Protein AF-A0A1I4HES9-F1 (afdb_monomer)

Foldseek 3Di:
DDPVVVVVVVVVVVVVVVVCVVVVVVCCVVVVPVLLVLLLVLLVVFPDDPVLSVVVNVLSVVLRDDVVNVVVVVVLVVQLVCQVPDPDHDPVSNVVSVVVVVVVVVVSVVSVVVSVVVSCVPDDPVRNVRSVVSVVVSVPD

Mean predicted aligned error: 10.62 Å

Radius of gyration: 22.26 Å; Cα contacts (8 Å, |Δi|>4): 42; chains: 1; bounding box: 56×41×55 Å

InterPro domains:
  IPR025961 Heavy-metal resistance protein [PF13801] (11-129)

Organism: NCBI:txid52441

Sequence (141 aa):
MSKKLKLFILISVILNVILIGIIAGYSFQHFGLKRGDEIISLLDNSSLPEEKRNSLKKKLREVLPNENKRKNKQEWRDETLAILTAKEFDIDAYRAQLEKRHVERSQNKNNQIEIMTELVSQLNQDERKELAKIFRKNRRL

pLDDT: mean 82.24, std 11.08, range [35.78, 95.5]

Secondary structure (DSSP, 8-state):
--HHHHHHHHHHHHHHHHHHHHHHHHHHHHHHHHHHHHHHHHHHTS-S-HHHHHHHHHHHHHHS--HHHHHHHHHHHHHHHHHHHSSS--HHHHHHHHHHHHHHHHHHHHHHHHHHHHHHHTS-HHHHHHHHHHHHHHTT-

Nearest PDB structures (foldseek):
  3itf-assembly1_B  TM=6.535E-01  e=2.622E-02  Escherichia coli str. K-12 substr. MG1655
  6owy-assembly1_A  TM=5.713E-01  e=2.780E-02  Escherichia coli
  6owx-assembly1_A  TM=5.654E-01  e=2.947E-02  Escherichia coli
  5ihf-assembly1_B  TM=5.536E-01  e=7.782E-01  Salmonella enterica subsp. enterica serovar Typhimurium str. SL1344

Solvent-accessible surface area (backbone atoms only — not comparable to full-atom values): 8028 Å² total; per-residue (Å²): 135,56,74,67,58,55,50,52,51,51,53,52,52,51,52,51,54,50,51,51,50,50,53,52,51,52,49,50,60,60,58,65,52,45,64,57,57,48,54,51,54,48,50,72,75,42,93,59,57,66,71,60,43,53,52,50,47,55,54,46,59,71,64,40,91,45,72,67,65,48,51,56,51,49,53,54,48,53,56,52,47,51,45,73,68,40,97,66,77,53,66,64,62,50,49,52,55,51,48,54,51,49,51,52,52,50,52,53,50,50,52,43,50,49,56,51,48,59,56,56,69,76,42,56,75,67,54,45,52,53,53,50,50,50,54,57,59,69,69,74,120

Structure (mmCIF, N/CA/C/O backbone):
data_AF-A0A1I4HES9-F1
#
_entry.id   AF-A0A1I4HES9-F1
#
loop_
_atom_site.group_PDB
_atom_site.id
_atom_site.type_symbol
_atom_site.label_atom_id
_atom_site.label_alt_id
_atom_site.label_comp_id
_atom_site.label_asym_id
_atom_site.label_entity_id
_atom_site.label_seq_id
_atom_site.pdbx_PDB_ins_code
_atom_site.Cartn_x
_atom_site.Cartn_y
_atom_site.Cartn_z
_atom_site.occupancy
_atom_site.B_iso_or_equiv
_atom_site.auth_seq_id
_atom_site.auth_comp_id
_atom_site.auth_asym_id
_atom_site.auth_atom_id
_atom_site.pdbx_PDB_model_num
ATOM 1 N N . MET A 1 1 ? 30.401 32.117 -25.630 1.00 61.34 1 MET A N 1
ATOM 2 C CA . MET A 1 1 ? 30.273 31.433 -24.318 1.00 61.34 1 MET A CA 1
ATOM 3 C C . MET A 1 1 ? 31.475 30.509 -24.121 1.00 61.34 1 MET A C 1
ATOM 5 O O . MET A 1 1 ? 31.716 29.681 -24.994 1.00 61.34 1 MET A O 1
ATOM 9 N N . SER A 1 2 ? 32.278 30.677 -23.062 1.00 84.19 2 SER A N 1
ATOM 10 C CA . SER A 1 2 ? 33.532 29.915 -22.912 1.00 84.19 2 SER A CA 1
ATOM 11 C C . SER A 1 2 ? 33.272 28.451 -22.525 1.00 84.19 2 SER A C 1
ATOM 13 O O . SER A 1 2 ? 32.290 28.144 -21.846 1.00 84.19 2 SER A O 1
ATOM 15 N N . LYS A 1 3 ? 34.163 27.534 -22.936 1.00 82.06 3 LYS A N 1
ATOM 16 C CA . LYS A 1 3 ? 34.086 26.104 -22.571 1.00 82.06 3 LYS A CA 1
ATOM 17 C C . LYS A 1 3 ? 34.057 25.901 -21.047 1.00 82.06 3 LYS A C 1
ATOM 19 O O . LYS A 1 3 ? 33.342 25.034 -20.560 1.00 82.06 3 LYS A O 1
ATOM 24 N N . LYS A 1 4 ? 34.766 26.758 -20.303 1.00 87.50 4 LYS A N 1
ATOM 25 C CA . LYS A 1 4 ? 34.800 26.753 -18.833 1.00 87.50 4 LYS A CA 1
ATOM 26 C C . LYS A 1 4 ? 33.443 27.123 -18.225 1.00 87.50 4 LYS A C 1
ATOM 28 O O . LYS A 1 4 ? 33.001 26.464 -17.294 1.00 87.50 4 LYS A O 1
ATOM 33 N N . LEU A 1 5 ? 32.750 28.118 -18.789 1.00 88.81 5 LEU A N 1
ATOM 34 C CA . LEU A 1 5 ? 31.428 28.532 -18.308 1.00 88.81 5 LEU A CA 1
ATOM 35 C C . LEU A 1 5 ? 30.373 27.437 -18.529 1.00 88.81 5 LEU A C 1
ATOM 37 O O . LEU A 1 5 ? 29.572 27.167 -17.641 1.00 88.81 5 LEU A O 1
ATOM 41 N N . LYS A 1 6 ? 30.411 26.754 -19.683 1.00 84.56 6 LYS A N 1
ATOM 42 C CA . LYS A 1 6 ? 29.530 25.606 -19.957 1.00 84.56 6 LYS A CA 1
ATOM 43 C C . LYS A 1 6 ? 29.759 24.456 -18.972 1.00 84.56 6 LYS A C 1
ATOM 45 O O . LYS A 1 6 ? 28.791 23.860 -18.512 1.00 84.56 6 LYS A O 1
ATOM 50 N N . LEU A 1 7 ? 31.018 24.179 -18.625 1.00 92.06 7 LEU A N 1
ATOM 51 C CA . LEU A 1 7 ? 31.370 23.140 -17.656 1.00 92.06 7 LEU A CA 1
ATOM 52 C C . LEU A 1 7 ? 30.854 23.471 -16.246 1.00 92.06 7 LEU A C 1
ATOM 54 O O . LEU A 1 7 ? 30.277 22.608 -15.595 1.00 92.06 7 LEU A O 1
ATOM 58 N N . PHE A 1 8 ? 30.990 24.724 -15.804 1.00 91.69 8 PHE A N 1
ATOM 59 C CA . PHE A 1 8 ? 30.454 25.172 -14.513 1.00 91.69 8 PHE A CA 1
ATOM 60 C C . PHE A 1 8 ? 28.930 25.049 -14.431 1.00 91.69 8 PHE A C 1
ATOM 62 O O . PHE A 1 8 ? 28.405 24.560 -13.432 1.00 91.69 8 PHE A O 1
ATOM 69 N N . ILE A 1 9 ? 28.221 25.448 -15.491 1.00 89.06 9 ILE A N 1
ATOM 70 C CA . ILE A 1 9 ? 26.760 25.317 -15.555 1.00 89.06 9 ILE A CA 1
ATOM 71 C C . ILE A 1 9 ? 26.358 23.840 -15.522 1.00 89.06 9 ILE A C 1
ATOM 73 O O . ILE A 1 9 ? 25.465 23.474 -14.765 1.00 89.06 9 ILE A O 1
ATOM 77 N N . LEU A 1 10 ? 27.043 22.981 -16.281 1.00 91.81 10 LEU A N 1
ATOM 78 C CA . LEU A 1 10 ? 26.767 21.545 -16.298 1.00 91.81 10 LEU A CA 1
ATOM 79 C C . LEU A 1 10 ? 26.930 20.920 -14.906 1.00 91.81 10 LEU A C 1
ATOM 81 O O . LEU A 1 10 ? 26.040 20.209 -14.447 1.00 91.81 10 LEU A O 1
ATOM 85 N N . ILE A 1 11 ? 28.030 21.228 -14.213 1.00 92.19 11 ILE A N 1
ATOM 86 C CA . ILE A 1 11 ? 28.285 20.737 -12.852 1.00 92.19 11 ILE A CA 1
ATOM 87 C C . ILE A 1 11 ? 27.207 21.241 -11.887 1.00 92.19 11 ILE A C 1
ATOM 89 O O . ILE A 1 11 ? 26.680 20.458 -11.101 1.00 92.19 11 ILE A O 1
ATOM 93 N N . SER A 1 12 ? 26.836 22.521 -11.972 1.00 91.06 12 SER A N 1
ATOM 94 C CA . SER A 1 12 ? 25.788 23.108 -11.130 1.00 91.06 12 SER A CA 1
ATOM 95 C C . SER A 1 12 ? 24.428 22.436 -11.342 1.00 91.06 12 SER A C 1
ATOM 97 O O . SER A 1 12 ? 23.737 22.119 -10.373 1.00 91.06 12 SER A O 1
ATOM 99 N N . VAL A 1 13 ? 24.051 22.158 -12.592 1.00 92.31 13 VAL A N 1
ATOM 100 C CA . VAL A 1 13 ? 22.798 21.461 -12.913 1.00 92.31 13 VAL A CA 1
ATOM 101 C C . VAL A 1 13 ? 22.818 20.032 -12.372 1.00 92.31 13 VAL A C 1
ATOM 103 O O . VAL A 1 13 ? 21.867 19.628 -11.706 1.00 92.31 13 VAL A O 1
ATOM 106 N N . ILE A 1 14 ? 23.908 19.289 -12.587 1.00 92.44 14 ILE A N 1
ATOM 107 C CA . ILE A 1 14 ? 24.052 17.917 -12.079 1.00 92.44 14 ILE A CA 1
ATOM 108 C C . ILE A 1 14 ? 23.933 17.893 -10.551 1.00 92.44 14 ILE A C 1
ATOM 110 O O . ILE A 1 14 ? 23.190 17.073 -10.013 1.00 92.44 14 ILE A O 1
ATOM 114 N N . LEU A 1 15 ? 24.598 18.818 -9.851 1.00 91.44 15 LEU A N 1
ATOM 115 C CA . LEU A 1 15 ? 24.523 18.897 -8.392 1.00 91.44 15 LEU A CA 1
ATOM 116 C C . LEU A 1 15 ? 23.093 19.137 -7.901 1.00 91.44 15 LEU A C 1
ATOM 118 O O . LEU A 1 15 ? 22.654 18.483 -6.959 1.00 91.44 15 LEU A O 1
ATOM 122 N N . ASN A 1 16 ? 22.356 20.041 -8.550 1.00 92.31 16 ASN A N 1
ATOM 123 C CA . ASN A 1 16 ? 20.973 20.330 -8.178 1.00 92.31 16 ASN A CA 1
ATOM 124 C C . ASN A 1 16 ? 20.054 19.128 -8.414 1.00 92.31 16 ASN A C 1
ATOM 126 O O . ASN A 1 16 ? 19.229 18.811 -7.560 1.00 92.31 16 ASN A O 1
ATOM 130 N N . VAL A 1 17 ? 20.218 18.419 -9.533 1.00 91.75 17 VAL A N 1
ATOM 131 C CA . VAL A 1 17 ? 19.437 17.206 -9.820 1.00 91.75 17 VAL A CA 1
ATOM 132 C C . VAL A 1 17 ? 19.724 16.113 -8.787 1.00 91.75 17 VAL A C 1
ATOM 134 O O . VAL A 1 17 ? 18.786 15.493 -8.286 1.00 91.75 17 VAL A O 1
ATOM 137 N N . ILE A 1 18 ? 20.992 15.916 -8.411 1.00 91.38 18 ILE A N 1
ATOM 138 C CA . ILE A 1 18 ? 21.378 14.968 -7.355 1.00 91.38 18 ILE A CA 1
ATOM 139 C C . ILE A 1 18 ? 20.760 15.376 -6.015 1.00 91.38 18 ILE A C 1
ATOM 141 O O . ILE A 1 18 ? 20.165 14.541 -5.337 1.00 91.38 18 ILE A O 1
ATOM 145 N N . LEU A 1 19 ? 20.850 16.656 -5.645 1.00 89.94 19 LEU A N 1
ATOM 146 C CA . LEU A 1 19 ? 20.320 17.162 -4.382 1.00 89.94 19 LEU A CA 1
ATOM 147 C C . LEU A 1 19 ? 18.800 16.965 -4.291 1.00 89.94 19 LEU A C 1
ATOM 149 O O . LEU A 1 19 ? 18.303 16.445 -3.292 1.00 89.94 19 LEU A O 1
ATOM 153 N N . ILE A 1 20 ? 18.068 17.308 -5.355 1.00 90.12 20 ILE A N 1
ATOM 154 C CA . ILE A 1 20 ? 16.619 17.086 -5.443 1.00 90.12 20 ILE A CA 1
ATOM 155 C C . ILE A 1 20 ? 16.308 15.589 -5.357 1.00 90.12 20 ILE A C 1
ATOM 157 O O . ILE A 1 20 ? 15.399 15.201 -4.625 1.00 90.12 20 ILE A O 1
ATOM 161 N N . GLY A 1 21 ? 17.075 14.742 -6.047 1.00 85.94 21 GLY A N 1
ATOM 162 C CA . GLY A 1 21 ? 16.925 13.288 -5.994 1.00 85.94 21 GLY A CA 1
ATOM 163 C C . GLY A 1 21 ? 17.099 12.718 -4.583 1.00 85.94 21 GLY A C 1
ATOM 164 O O . GLY A 1 21 ? 16.279 11.910 -4.146 1.00 85.94 21 GLY A O 1
ATOM 165 N N . ILE A 1 22 ? 18.111 13.179 -3.842 1.00 87.50 22 ILE A N 1
ATOM 166 C CA . ILE A 1 22 ? 18.371 12.766 -2.455 1.00 87.50 22 ILE A CA 1
ATOM 167 C C . ILE A 1 22 ? 17.247 13.239 -1.528 1.00 87.50 22 ILE A C 1
ATOM 169 O O . ILE A 1 22 ? 16.706 12.434 -0.771 1.00 87.50 22 ILE A O 1
ATOM 173 N N . ILE A 1 23 ? 16.852 14.514 -1.605 1.00 84.44 23 ILE A N 1
ATOM 174 C CA . ILE A 1 23 ? 15.783 15.074 -0.761 1.00 84.44 23 ILE A CA 1
ATOM 175 C C . ILE A 1 23 ? 14.452 14.368 -1.037 1.00 84.44 23 ILE A C 1
ATOM 177 O O . ILE A 1 23 ? 13.742 13.991 -0.100 1.00 84.44 23 ILE A O 1
ATOM 181 N N . ALA A 1 24 ? 14.119 14.147 -2.311 1.00 77.94 24 ALA A N 1
ATOM 182 C CA . ALA A 1 24 ? 12.907 13.445 -2.711 1.00 77.94 24 ALA A CA 1
ATOM 183 C C . ALA A 1 24 ? 12.931 11.980 -2.258 1.00 77.94 24 ALA A C 1
ATOM 185 O O . ALA A 1 24 ? 11.944 11.504 -1.699 1.00 77.94 24 ALA A O 1
ATOM 186 N N . GLY A 1 25 ? 14.054 11.279 -2.445 1.00 78.25 25 GLY A N 1
ATOM 187 C CA . GLY A 1 25 ? 14.234 9.896 -2.005 1.00 78.25 25 GLY A CA 1
ATOM 188 C C . GLY A 1 25 ? 14.101 9.743 -0.490 1.00 78.25 25 GLY A C 1
ATOM 189 O O . GLY A 1 25 ? 13.312 8.921 -0.020 1.00 78.25 25 GLY A O 1
ATOM 190 N N . TYR A 1 26 ? 14.796 10.590 0.271 1.00 78.62 26 TYR A N 1
ATOM 191 C CA . TYR A 1 26 ? 14.739 10.606 1.732 1.00 78.62 26 TYR A CA 1
ATOM 192 C C . TYR A 1 26 ? 13.327 10.918 2.243 1.00 78.62 26 TYR A C 1
ATOM 194 O O . TYR A 1 26 ? 12.795 10.198 3.089 1.00 78.62 26 TYR A O 1
ATOM 202 N N . SER A 1 27 ? 12.670 11.930 1.668 1.00 72.19 27 SER A N 1
ATOM 203 C CA . SER A 1 27 ? 11.291 12.286 2.022 1.00 72.19 27 SER A CA 1
ATOM 204 C C . SER A 1 27 ? 10.320 11.139 1.723 1.00 72.19 27 SER A C 1
ATOM 206 O O . SER A 1 27 ? 9.514 10.764 2.575 1.00 72.19 27 SER A O 1
ATOM 208 N N . PHE A 1 28 ? 10.418 10.503 0.553 1.00 65.75 28 PHE A N 1
ATOM 209 C CA . PHE A 1 28 ? 9.552 9.372 0.205 1.00 65.75 28 PHE A CA 1
ATOM 210 C C . PHE A 1 28 ? 9.743 8.169 1.133 1.00 65.75 28 PHE A C 1
ATOM 212 O O . PHE A 1 28 ? 8.758 7.536 1.523 1.00 65.75 28 PHE A O 1
ATOM 219 N N . GLN A 1 29 ? 10.987 7.851 1.494 1.00 64.88 29 GLN A N 1
ATOM 220 C CA . GLN A 1 29 ? 11.291 6.737 2.387 1.00 64.88 29 GLN A CA 1
ATOM 221 C C . GLN A 1 29 ? 10.797 7.008 3.813 1.00 64.88 29 GLN A C 1
ATOM 223 O O . GLN A 1 29 ? 10.225 6.115 4.440 1.00 64.88 29 GLN A O 1
ATOM 228 N N . HIS A 1 30 ? 10.972 8.235 4.308 1.00 58.38 30 HIS A N 1
ATOM 229 C CA . HIS A 1 30 ? 10.679 8.570 5.697 1.00 58.38 30 HIS A CA 1
ATOM 230 C C . HIS A 1 30 ? 9.196 8.876 5.957 1.00 58.38 30 HIS A C 1
ATOM 232 O O . HIS A 1 30 ? 8.690 8.535 7.022 1.00 58.38 30 HIS A O 1
ATOM 238 N N . PHE A 1 31 ? 8.467 9.454 4.997 1.00 57.78 31 PHE A N 1
ATOM 239 C CA . PHE A 1 31 ? 7.033 9.744 5.152 1.00 57.78 31 PHE A CA 1
ATOM 240 C C . PHE A 1 31 ? 6.122 8.615 4.643 1.00 57.78 31 PHE A C 1
ATOM 242 O O . PHE A 1 31 ? 5.030 8.418 5.173 1.00 57.78 31 PHE A O 1
ATOM 249 N N . GLY A 1 32 ? 6.560 7.827 3.653 1.00 54.62 32 GLY A N 1
ATOM 250 C CA . GLY A 1 32 ? 5.750 6.747 3.079 1.00 54.62 32 GLY A CA 1
ATOM 251 C C . GLY A 1 32 ? 5.556 5.534 3.998 1.00 54.62 32 GLY A C 1
ATOM 252 O O . GLY A 1 32 ? 4.527 4.870 3.909 1.00 54.62 32 GLY A O 1
ATOM 253 N N . LEU A 1 33 ? 6.522 5.248 4.880 1.00 53.94 33 LEU A N 1
ATOM 254 C CA . LEU A 1 33 ? 6.443 4.161 5.871 1.00 53.94 33 LEU A CA 1
ATOM 255 C C . LEU A 1 33 ? 5.611 4.526 7.096 1.00 53.94 33 LEU A C 1
ATOM 257 O O . LEU A 1 33 ? 4.819 3.714 7.566 1.00 53.94 33 LEU A O 1
ATOM 261 N N . LYS A 1 34 ? 5.753 5.766 7.573 1.00 56.94 34 LYS A N 1
ATOM 262 C CA . LYS A 1 34 ? 5.172 6.199 8.848 1.00 56.94 34 LYS A CA 1
ATOM 263 C C . LYS A 1 34 ? 3.652 6.078 8.898 1.00 56.94 34 LYS A C 1
ATOM 265 O O . LYS A 1 34 ? 3.123 5.752 9.949 1.00 56.94 34 LYS A O 1
ATOM 270 N N . ARG A 1 35 ? 2.949 6.237 7.770 1.00 62.03 35 ARG A N 1
ATOM 271 C CA . ARG A 1 35 ? 1.475 6.175 7.736 1.00 62.03 35 ARG A CA 1
ATOM 272 C C . ARG A 1 35 ? 0.893 4.820 8.148 1.00 62.03 35 ARG A C 1
ATOM 274 O O . ARG A 1 35 ? -0.220 4.778 8.662 1.00 62.03 35 ARG A O 1
ATOM 281 N N . GLY A 1 36 ? 1.600 3.717 7.890 1.00 63.94 36 GLY A N 1
ATOM 282 C CA . GLY A 1 36 ? 1.148 2.387 8.307 1.00 63.94 36 GLY A CA 1
ATOM 283 C C . GLY A 1 36 ? 1.335 2.167 9.806 1.00 63.94 36 GLY A C 1
ATOM 284 O O . GLY A 1 36 ? 0.404 1.761 10.502 1.00 63.94 36 GLY A O 1
ATOM 285 N N . ASP A 1 37 ? 2.522 2.516 10.299 1.00 70.56 37 ASP A N 1
ATOM 286 C CA . ASP A 1 37 ? 2.893 2.380 11.708 1.00 70.56 37 ASP A CA 1
ATOM 287 C C . ASP A 1 37 ? 2.103 3.338 12.612 1.00 70.56 37 ASP A C 1
ATOM 289 O O . ASP A 1 37 ? 1.792 3.005 13.753 1.00 70.56 37 ASP A O 1
ATOM 293 N N . GLU A 1 38 ? 1.704 4.499 12.092 1.00 75.75 38 GLU A N 1
ATOM 294 C CA . GLU A 1 38 ? 0.905 5.491 12.810 1.00 75.75 38 GLU A CA 1
ATOM 295 C C . GLU A 1 38 ? -0.534 5.020 13.064 1.00 75.75 38 GLU A C 1
ATOM 297 O O . GLU A 1 38 ? -1.065 5.211 14.154 1.00 75.75 38 GLU A O 1
ATOM 302 N N . ILE A 1 39 ? -1.169 4.315 12.120 1.00 76.94 39 ILE A N 1
ATOM 303 C CA . ILE A 1 39 ? -2.482 3.698 12.388 1.00 76.94 39 ILE A CA 1
ATOM 304 C C . ILE A 1 39 ? -2.345 2.606 13.457 1.00 76.94 39 ILE A C 1
ATOM 306 O O . ILE A 1 39 ? -3.191 2.504 14.346 1.00 76.94 39 ILE A O 1
ATOM 310 N N . ILE A 1 40 ? -1.282 1.798 13.386 1.00 81.75 40 ILE A N 1
ATOM 311 C CA . ILE A 1 40 ? -1.028 0.725 14.355 1.00 81.75 40 ILE A CA 1
ATOM 312 C C . ILE A 1 40 ? -0.808 1.307 15.759 1.00 81.75 40 ILE A C 1
ATOM 314 O O . ILE A 1 40 ? -1.376 0.785 16.718 1.00 81.75 40 ILE A O 1
ATOM 318 N N . SER A 1 41 ? -0.066 2.411 15.882 1.00 82.69 41 SER A N 1
ATOM 319 C CA . SER A 1 41 ? 0.168 3.084 17.166 1.00 82.69 41 SER A CA 1
ATOM 320 C C . SER A 1 41 ? -1.070 3.819 17.697 1.00 82.69 41 SER A C 1
ATOM 322 O O . SER A 1 41 ? -1.293 3.882 18.906 1.00 82.69 41 SER A O 1
ATOM 324 N N . LEU A 1 42 ? -1.935 4.342 16.824 1.00 83.56 42 LEU A N 1
ATOM 325 C CA . LEU A 1 42 ? -3.225 4.895 17.240 1.00 83.56 42 LEU A CA 1
ATOM 326 C C . LEU A 1 42 ? -4.178 3.809 17.752 1.00 83.56 42 LEU A C 1
ATOM 328 O O . LEU A 1 42 ? -4.949 4.069 18.674 1.00 83.56 42 LEU A O 1
ATOM 332 N N . LEU A 1 43 ? -4.102 2.594 17.200 1.00 84.19 43 LEU A N 1
ATOM 333 C CA . LEU A 1 43 ? -4.851 1.446 17.709 1.00 84.19 43 LEU A CA 1
ATOM 334 C C . LEU A 1 43 ? -4.374 1.016 19.095 1.00 84.19 43 LEU A C 1
ATOM 336 O O . LEU A 1 43 ? -5.216 0.671 19.921 1.00 84.19 43 LEU A O 1
ATOM 340 N N . ASP A 1 44 ? -3.068 1.073 19.370 1.00 84.88 44 ASP A N 1
ATOM 341 C CA . ASP A 1 44 ? -2.508 0.824 20.709 1.00 84.88 44 ASP A CA 1
ATOM 342 C C . ASP A 1 44 ? -3.124 1.707 21.794 1.00 84.88 44 ASP A C 1
ATOM 344 O O . ASP A 1 44 ? -3.384 1.241 22.897 1.00 84.88 44 ASP A O 1
ATOM 348 N N . ASN A 1 45 ? -3.435 2.954 21.448 1.00 83.31 45 ASN A N 1
ATOM 349 C CA . ASN A 1 45 ? -4.004 3.940 22.365 1.00 83.31 45 ASN A CA 1
ATOM 350 C C . ASN A 1 45 ? -5.542 4.016 22.312 1.00 83.31 45 ASN A C 1
ATOM 352 O O . ASN A 1 45 ? -6.133 4.958 22.839 1.00 83.31 45 ASN A O 1
ATOM 356 N N . SER A 1 46 ? -6.197 3.076 21.628 1.00 84.19 46 SER A N 1
ATOM 357 C CA . SER A 1 46 ? -7.654 3.063 21.479 1.00 84.19 46 SER A CA 1
ATOM 358 C C . SER A 1 46 ? -8.344 2.312 22.617 1.00 84.19 46 SER A C 1
ATOM 360 O O . SER A 1 46 ? -7.785 1.383 23.197 1.00 84.19 46 SER A O 1
ATOM 362 N N . SER A 1 47 ? -9.603 2.660 22.882 1.00 86.31 47 SER A N 1
ATOM 363 C CA . SER A 1 47 ? -10.469 1.961 23.841 1.00 86.31 47 SER A CA 1
ATOM 364 C C . SER A 1 47 ? -11.051 0.644 23.305 1.00 86.31 47 SER A C 1
ATOM 366 O O . SER A 1 47 ? -11.939 0.067 23.930 1.00 86.31 47 SER A O 1
ATOM 368 N N . LEU A 1 48 ? -10.577 0.156 22.151 1.00 83.94 48 LEU A N 1
ATOM 369 C CA . LEU A 1 48 ? -11.022 -1.119 21.592 1.00 83.94 48 LEU A CA 1
ATOM 370 C C . LEU A 1 48 ? -10.598 -2.293 22.492 1.00 83.94 48 LEU A C 1
ATOM 372 O O . LEU A 1 48 ? -9.480 -2.275 23.023 1.00 83.94 48 LEU A O 1
ATOM 376 N N . PRO A 1 49 ? -11.428 -3.350 22.597 1.00 86.88 49 PRO A N 1
ATOM 377 C CA . PRO A 1 49 ? -11.042 -4.586 23.267 1.00 86.88 49 PRO A CA 1
ATOM 378 C C . PRO A 1 49 ? -9.739 -5.150 22.698 1.00 86.88 49 PRO A C 1
ATOM 380 O O . PRO A 1 49 ? -9.490 -5.081 21.491 1.00 86.88 49 PRO A O 1
ATOM 383 N N . GLU A 1 50 ? -8.909 -5.737 23.556 1.00 86.75 50 GLU A N 1
ATOM 384 C CA . GLU A 1 50 ? -7.566 -6.190 23.184 1.00 86.75 50 GLU A CA 1
ATOM 385 C C . GLU A 1 50 ? -7.564 -7.225 22.053 1.00 86.75 50 GLU A C 1
ATOM 387 O O . GLU A 1 50 ? -6.804 -7.092 21.091 1.00 86.75 50 GLU A O 1
ATOM 392 N N . GLU A 1 51 ? -8.472 -8.200 22.103 1.00 86.50 51 GLU A N 1
ATOM 393 C CA . GLU A 1 51 ? -8.633 -9.199 21.042 1.00 86.50 51 GLU A CA 1
ATOM 394 C C . GLU A 1 51 ? -8.962 -8.552 19.689 1.00 86.50 51 GLU A C 1
ATOM 396 O O . GLU A 1 51 ? -8.356 -8.870 18.661 1.00 86.50 51 GLU A O 1
ATOM 401 N N . LYS A 1 52 ? -9.883 -7.579 19.691 1.00 83.56 52 LYS A N 1
ATOM 402 C CA . LYS A 1 52 ? -10.298 -6.844 18.490 1.00 83.56 52 LYS A CA 1
ATOM 403 C C . LYS A 1 52 ? -9.162 -5.982 17.960 1.00 83.56 52 LYS A C 1
ATOM 405 O O . LYS A 1 52 ? -8.913 -5.995 16.758 1.00 83.56 52 LYS A O 1
ATOM 410 N N . ARG A 1 53 ? -8.429 -5.299 18.843 1.00 86.62 53 ARG A N 1
ATOM 411 C CA . ARG A 1 53 ? -7.247 -4.495 18.512 1.00 86.62 53 ARG A CA 1
ATOM 412 C C . ARG A 1 53 ? -6.151 -5.344 17.865 1.00 86.62 53 ARG A C 1
ATOM 414 O O . ARG A 1 53 ? -5.603 -4.946 16.838 1.00 86.62 53 ARG A O 1
ATOM 421 N N . ASN A 1 54 ? -5.857 -6.518 18.418 1.00 87.81 54 ASN A N 1
ATOM 422 C CA . ASN A 1 54 ? -4.835 -7.419 17.883 1.00 87.81 54 ASN A CA 1
ATOM 423 C C . ASN A 1 54 ? -5.237 -8.000 16.521 1.00 87.81 54 ASN A C 1
ATOM 425 O O . ASN A 1 54 ? -4.421 -8.009 15.596 1.00 87.81 54 ASN A O 1
ATOM 429 N N . SER A 1 55 ? -6.506 -8.390 16.361 1.00 85.62 55 SER A N 1
ATOM 430 C CA . SER A 1 55 ? -7.062 -8.805 15.067 1.00 85.62 55 SER A CA 1
ATOM 431 C C . SER A 1 55 ? -6.953 -7.688 14.017 1.00 85.62 55 SER A C 1
ATOM 433 O O . SER A 1 55 ? -6.446 -7.909 12.914 1.00 85.62 55 SER A O 1
ATOM 435 N N . LEU A 1 56 ? -7.313 -6.455 14.396 1.00 83.31 56 LEU A N 1
ATOM 436 C CA . LEU A 1 56 ? -7.206 -5.260 13.555 1.00 83.31 56 LEU A CA 1
ATOM 437 C C . LEU A 1 56 ? -5.777 -5.004 13.085 1.00 83.31 56 LEU A C 1
ATOM 439 O O . LEU A 1 56 ? -5.547 -4.775 11.901 1.00 83.31 56 LEU A O 1
ATOM 443 N N . LYS A 1 57 ? -4.806 -5.061 13.999 1.00 85.94 57 LYS A N 1
ATOM 444 C CA . LYS A 1 57 ? -3.392 -4.853 13.671 1.00 85.94 57 LYS A CA 1
ATOM 445 C C . LYS A 1 57 ? -2.854 -5.924 12.738 1.00 85.94 57 LYS A C 1
ATOM 447 O O . LYS A 1 57 ? -2.120 -5.591 11.809 1.00 85.94 57 LYS A O 1
ATOM 452 N N . LYS A 1 58 ? -3.200 -7.192 12.980 1.00 86.06 58 LYS A N 1
ATOM 453 C CA . LYS A 1 58 ? -2.775 -8.304 12.126 1.00 86.06 58 LYS A CA 1
ATOM 454 C C . LYS A 1 58 ? -3.280 -8.097 10.700 1.00 86.06 58 LYS A C 1
ATOM 456 O O . LYS A 1 58 ? -2.466 -8.031 9.783 1.00 86.06 58 LYS A O 1
ATOM 461 N N . LYS A 1 59 ? -4.588 -7.869 10.539 1.00 82.25 59 LYS A N 1
ATOM 462 C CA . LYS A 1 59 ? -5.191 -7.594 9.230 1.00 82.25 59 LYS A CA 1
ATOM 463 C C . LYS A 1 59 ? -4.598 -6.338 8.590 1.00 82.25 59 LYS A C 1
ATOM 465 O O . LYS A 1 59 ? -4.198 -6.380 7.434 1.00 82.25 59 LYS A O 1
ATOM 470 N N . LEU A 1 60 ? -4.420 -5.243 9.336 1.00 80.00 60 LEU A N 1
ATOM 471 C CA . LEU A 1 60 ? -3.791 -4.024 8.811 1.00 80.00 60 LEU A CA 1
ATOM 472 C C . LEU A 1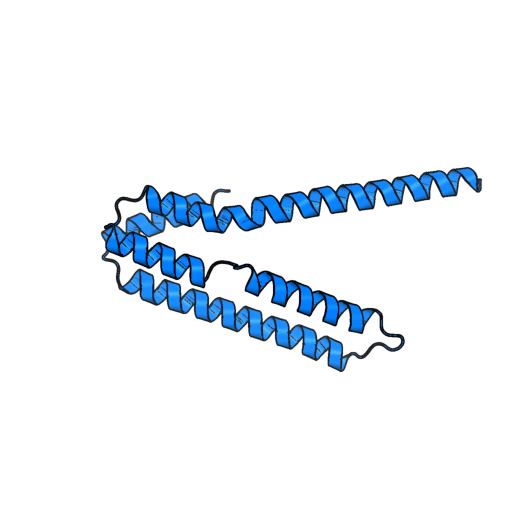 60 ? -2.376 -4.267 8.275 1.00 80.00 60 LEU A C 1
ATOM 474 O O . LEU A 1 60 ? -2.036 -3.739 7.219 1.00 80.00 60 LEU A O 1
ATOM 478 N N . ARG A 1 61 ? -1.562 -5.088 8.944 1.00 80.31 61 ARG A N 1
ATOM 479 C CA . ARG A 1 61 ? -0.218 -5.448 8.460 1.00 80.31 61 ARG A CA 1
ATOM 480 C C . ARG A 1 61 ? -0.243 -6.259 7.161 1.00 80.31 61 ARG A C 1
ATOM 482 O O . ARG A 1 61 ? 0.684 -6.132 6.366 1.00 80.31 61 ARG A O 1
ATOM 489 N N . GLU A 1 62 ? -1.291 -7.043 6.915 1.00 78.19 62 GLU A N 1
ATOM 490 C CA . GLU A 1 62 ? -1.470 -7.796 5.663 1.00 78.19 62 GLU A CA 1
ATOM 491 C C . GLU A 1 62 ? -1.807 -6.859 4.484 1.00 78.19 62 GLU A C 1
ATOM 493 O O . GLU A 1 62 ? -1.296 -7.011 3.365 1.00 78.19 62 GLU A O 1
ATOM 498 N N . VAL A 1 63 ? -2.614 -5.822 4.731 1.00 73.81 63 VAL A N 1
ATOM 499 C CA . VAL A 1 63 ? -3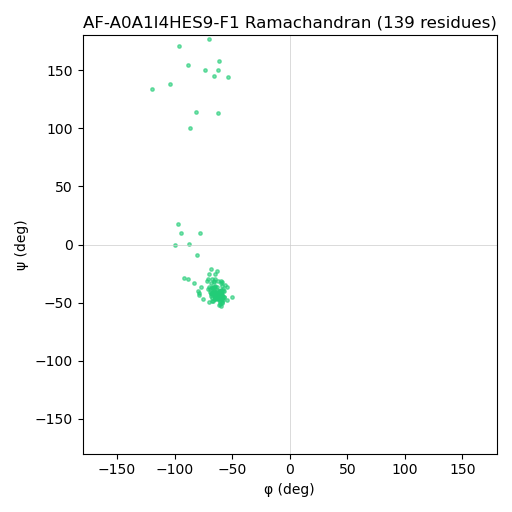.038 -4.873 3.686 1.00 73.81 63 VAL A CA 1
ATOM 500 C C . VAL A 1 63 ? -2.106 -3.688 3.474 1.00 73.81 63 VAL A C 1
ATOM 502 O O . VAL A 1 63 ? -1.994 -3.217 2.332 1.00 73.81 63 VAL A O 1
ATOM 505 N N . LEU A 1 64 ? -1.397 -3.237 4.510 1.00 72.81 64 LEU A N 1
ATOM 506 C CA . LEU A 1 64 ? -0.394 -2.181 4.399 1.00 72.81 64 LEU A CA 1
ATOM 507 C C . LEU A 1 64 ? 0.754 -2.595 3.450 1.00 72.81 64 LEU A C 1
ATOM 509 O O . LEU A 1 64 ? 0.941 -3.780 3.141 1.00 72.81 64 LEU A O 1
ATOM 513 N N . PRO A 1 65 ? 1.499 -1.626 2.888 1.00 65.50 65 PRO A N 1
ATOM 514 C CA . PRO A 1 65 ? 2.633 -1.927 2.024 1.00 65.50 65 PRO A CA 1
ATOM 515 C C . PRO A 1 65 ? 3.706 -2.694 2.813 1.00 65.50 65 PRO A C 1
ATOM 517 O O . PRO A 1 65 ? 4.323 -2.132 3.711 1.00 65.50 65 PRO A O 1
ATOM 520 N N . ASN A 1 66 ? 3.942 -3.961 2.470 1.00 64.69 66 ASN A N 1
ATOM 521 C CA . ASN A 1 66 ? 5.038 -4.763 3.015 1.00 64.69 66 ASN A CA 1
ATOM 522 C C . ASN A 1 66 ? 6.256 -4.740 2.069 1.00 64.69 66 ASN A C 1
ATOM 524 O O . ASN A 1 66 ? 6.179 -4.244 0.940 1.00 64.69 66 ASN A O 1
ATOM 528 N N . GLU A 1 67 ? 7.397 -5.265 2.519 1.00 56.75 67 GLU A N 1
ATOM 529 C CA . GLU A 1 67 ? 8.628 -5.301 1.714 1.00 56.75 67 GLU A CA 1
ATOM 530 C C . GLU A 1 67 ? 8.462 -6.056 0.387 1.00 56.75 67 GLU A C 1
ATOM 532 O O . GLU A 1 67 ? 9.012 -5.636 -0.630 1.00 56.75 67 GLU A O 1
ATOM 537 N N . ASN A 1 68 ? 7.618 -7.089 0.346 1.00 59.47 68 ASN A N 1
ATOM 538 C CA . AS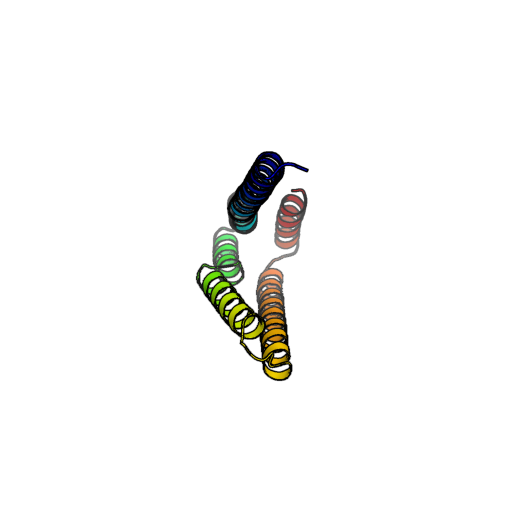N A 1 68 ? 7.325 -7.829 -0.884 1.00 59.47 68 ASN A CA 1
ATOM 539 C C . ASN A 1 68 ? 6.611 -6.948 -1.926 1.00 59.47 68 ASN A C 1
ATOM 541 O O . ASN A 1 68 ? 7.001 -6.923 -3.091 1.00 59.47 68 ASN A O 1
ATOM 545 N N . LYS A 1 69 ? 5.651 -6.108 -1.509 1.00 65.69 69 LYS A N 1
ATOM 546 C CA . LYS A 1 69 ? 5.010 -5.108 -2.389 1.00 65.69 69 LYS A CA 1
ATOM 547 C C . LYS A 1 69 ? 6.001 -4.050 -2.903 1.00 65.69 69 LYS A C 1
ATOM 549 O O . LYS A 1 69 ? 5.739 -3.419 -3.930 1.00 65.69 69 LYS A O 1
ATOM 554 N N . ARG A 1 70 ? 7.128 -3.831 -2.210 1.00 64.88 70 ARG A N 1
ATOM 555 C CA . ARG A 1 70 ? 8.208 -2.941 -2.675 1.00 64.88 70 ARG A CA 1
ATOM 556 C C . ARG A 1 70 ? 9.086 -3.603 -3.723 1.00 64.88 70 ARG A C 1
ATOM 558 O O . ARG A 1 70 ? 9.369 -2.942 -4.717 1.00 64.88 70 ARG A O 1
ATOM 565 N N . LYS A 1 71 ? 9.456 -4.873 -3.531 1.00 66.69 71 LYS A N 1
ATOM 566 C CA . LYS A 1 71 ? 10.220 -5.651 -4.519 1.00 66.69 71 LYS A CA 1
ATOM 567 C C . LYS A 1 71 ? 9.477 -5.734 -5.853 1.00 66.69 71 LYS A C 1
ATOM 569 O O . LYS A 1 71 ? 10.012 -5.257 -6.846 1.00 66.69 71 LYS A O 1
ATOM 574 N N . ASN A 1 72 ? 8.190 -6.092 -5.842 1.00 76.12 72 ASN A N 1
ATOM 575 C CA . ASN A 1 72 ? 7.370 -6.114 -7.064 1.00 76.12 72 ASN A CA 1
ATOM 576 C C . ASN A 1 72 ? 7.276 -4.738 -7.749 1.00 76.12 72 ASN A C 1
ATOM 578 O O . ASN A 1 72 ? 7.183 -4.638 -8.968 1.00 76.12 72 ASN A O 1
ATOM 582 N N . LYS A 1 73 ? 7.282 -3.638 -6.979 1.00 79.00 73 LYS A N 1
ATOM 583 C CA . LYS A 1 73 ? 7.291 -2.284 -7.559 1.00 79.00 73 LYS A CA 1
ATOM 584 C C . LYS A 1 73 ? 8.634 -1.968 -8.218 1.00 79.00 73 LYS A C 1
ATOM 586 O O . LYS A 1 73 ? 8.637 -1.235 -9.202 1.00 79.00 73 LYS A O 1
ATOM 591 N N . GLN A 1 74 ? 9.739 -2.432 -7.643 1.00 81.75 74 GLN A N 1
ATOM 592 C CA . GLN A 1 74 ? 11.073 -2.213 -8.187 1.00 81.75 74 GLN A CA 1
ATOM 593 C C . GLN A 1 74 ? 11.265 -3.020 -9.473 1.00 81.75 74 GLN A C 1
ATOM 595 O O . GLN A 1 74 ? 11.561 -2.421 -10.497 1.00 81.75 74 GLN A O 1
ATOM 600 N N . GLU A 1 75 ? 10.943 -4.313 -9.450 1.00 85.81 75 GLU A N 1
ATOM 601 C CA . GLU A 1 75 ? 10.973 -5.192 -10.628 1.00 85.81 75 GLU A CA 1
ATOM 602 C C . GLU A 1 75 ? 10.137 -4.620 -11.775 1.00 85.81 75 GLU A C 1
ATOM 604 O O . GLU A 1 75 ? 10.637 -4.438 -12.881 1.00 85.81 75 GLU A O 1
ATOM 609 N N . TRP A 1 76 ? 8.901 -4.192 -11.492 1.00 87.62 76 TRP A N 1
ATOM 610 C CA . TRP A 1 76 ? 8.054 -3.557 -12.501 1.00 87.62 76 TRP A CA 1
ATOM 611 C C . TRP A 1 76 ? 8.690 -2.298 -13.119 1.00 87.62 76 TRP A C 1
ATOM 613 O O . TRP A 1 76 ? 8.537 -2.050 -14.319 1.00 87.62 76 TRP A O 1
ATOM 623 N N . ARG A 1 77 ? 9.386 -1.478 -12.313 1.00 88.00 77 ARG A N 1
ATOM 624 C CA . ARG A 1 77 ? 10.085 -0.278 -12.808 1.00 88.00 77 ARG A CA 1
ATOM 625 C C . ARG A 1 77 ? 11.262 -0.663 -13.687 1.00 88.00 77 ARG A C 1
ATOM 627 O O . ARG A 1 77 ? 11.419 -0.049 -14.736 1.00 88.00 77 ARG A O 1
ATOM 634 N N . ASP A 1 78 ? 12.048 -1.641 -13.263 1.00 91.69 78 ASP A N 1
ATOM 635 C CA . ASP A 1 78 ? 13.238 -2.082 -13.983 1.00 91.69 78 ASP A CA 1
ATOM 636 C C . ASP A 1 78 ? 12.844 -2.691 -15.340 1.00 91.69 78 ASP A C 1
ATOM 638 O O . ASP A 1 78 ? 13.395 -2.301 -16.367 1.00 91.69 78 ASP A O 1
ATOM 642 N N . GLU A 1 79 ? 11.791 -3.514 -15.379 1.00 90.50 79 GLU A N 1
ATOM 643 C CA . GLU A 1 79 ? 11.182 -4.030 -16.615 1.00 90.50 79 GLU A CA 1
ATOM 644 C C . GLU A 1 79 ? 10.672 -2.899 -17.528 1.00 90.50 79 GLU A C 1
ATOM 646 O O . GLU A 1 79 ? 10.922 -2.893 -18.732 1.00 90.50 79 GLU A O 1
ATOM 651 N N . THR A 1 80 ? 9.997 -1.892 -16.963 1.00 90.56 80 THR A N 1
ATOM 652 C CA . THR A 1 80 ? 9.493 -0.745 -17.742 1.00 90.56 80 THR A CA 1
ATOM 653 C C . THR A 1 80 ? 10.638 0.084 -18.331 1.00 90.56 80 THR A C 1
ATOM 655 O O . THR A 1 80 ? 10.561 0.534 -19.474 1.00 90.56 80 THR A O 1
ATOM 658 N N . LEU A 1 81 ? 11.709 0.298 -17.562 1.00 92.12 81 LEU A N 1
ATOM 659 C CA . LEU A 1 81 ? 12.897 1.013 -18.023 1.00 92.12 81 LEU A CA 1
ATOM 660 C C . LEU A 1 81 ? 13.636 0.229 -19.108 1.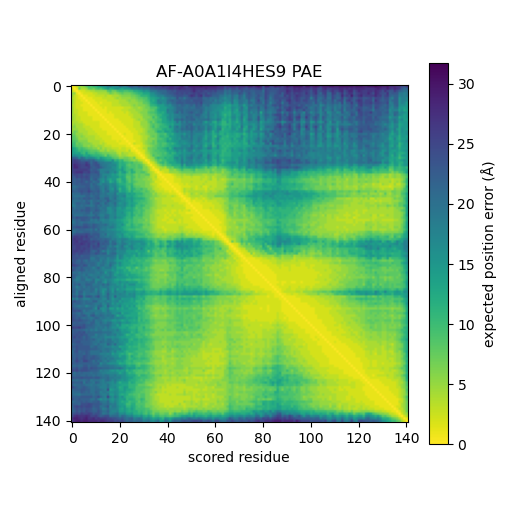00 92.12 81 LEU A C 1
ATOM 662 O O . LEU A 1 81 ? 14.102 0.843 -20.066 1.00 92.12 81 LEU A O 1
ATOM 666 N N . ALA A 1 82 ? 13.704 -1.100 -19.008 1.00 92.44 82 ALA A N 1
ATOM 667 C CA . ALA A 1 82 ? 14.288 -1.942 -20.049 1.00 92.44 82 ALA A CA 1
ATOM 668 C C . ALA A 1 82 ? 13.566 -1.761 -21.397 1.00 92.44 82 ALA A C 1
ATOM 670 O O . ALA A 1 82 ? 14.224 -1.574 -22.416 1.00 92.44 82 ALA A O 1
ATOM 671 N N . ILE A 1 83 ? 12.228 -1.708 -21.398 1.00 91.12 83 ILE A N 1
ATOM 672 C CA . ILE A 1 83 ? 11.432 -1.463 -22.616 1.00 91.12 83 ILE A CA 1
ATOM 673 C C . ILE A 1 83 ? 11.700 -0.061 -23.185 1.00 91.12 83 ILE A C 1
ATOM 675 O O . ILE A 1 83 ? 11.893 0.100 -24.387 1.00 91.12 83 ILE A O 1
ATOM 679 N N . LEU A 1 84 ? 11.744 0.964 -22.329 1.00 88.31 84 LEU A N 1
ATOM 680 C CA . LEU A 1 84 ? 11.960 2.353 -22.760 1.00 88.31 84 LEU A CA 1
ATOM 681 C C . LEU A 1 84 ? 13.379 2.625 -23.276 1.00 88.31 84 LEU A C 1
ATOM 683 O O . LEU A 1 84 ? 13.581 3.573 -24.031 1.00 88.31 84 LEU A O 1
ATOM 687 N N . THR A 1 85 ? 14.358 1.839 -22.833 1.00 92.38 85 THR A N 1
ATOM 688 C CA . THR A 1 85 ? 15.774 1.987 -23.206 1.00 92.38 85 THR A CA 1
ATOM 689 C C . THR A 1 85 ? 16.216 1.009 -24.295 1.00 92.38 85 THR A C 1
ATOM 691 O O . THR A 1 85 ? 17.373 1.054 -24.718 1.00 92.38 85 THR A O 1
ATOM 694 N N . ALA A 1 86 ? 15.315 0.143 -24.770 1.00 93.06 86 ALA A N 1
ATOM 695 C CA . ALA A 1 86 ? 15.587 -0.781 -25.859 1.00 93.06 86 ALA A CA 1
ATOM 696 C C . ALA A 1 86 ? 15.917 -0.033 -27.162 1.00 93.06 86 ALA A C 1
ATOM 698 O O . ALA A 1 86 ? 15.443 1.076 -27.411 1.00 93.06 86 ALA A O 1
ATOM 699 N N . LYS A 1 87 ? 16.742 -0.659 -28.013 1.00 88.94 87 LYS A N 1
ATOM 700 C CA . LYS A 1 87 ? 17.166 -0.083 -29.302 1.00 88.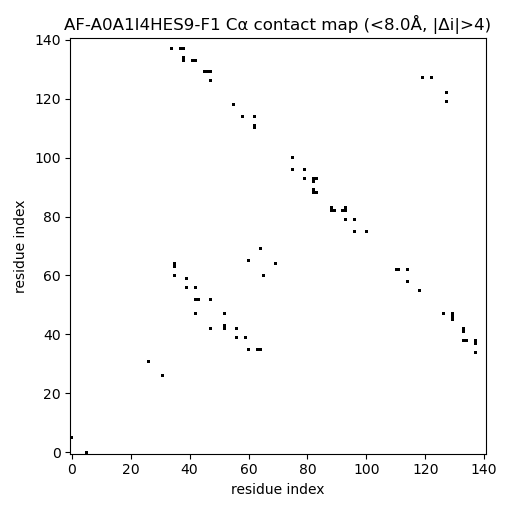94 87 LYS A CA 1
ATOM 701 C C . LYS A 1 87 ? 15.975 0.219 -30.219 1.00 88.94 87 LYS A C 1
ATOM 703 O O . LYS A 1 87 ? 16.000 1.209 -30.943 1.00 88.94 87 LYS A O 1
ATOM 708 N N . GLU A 1 88 ? 14.956 -0.630 -30.169 1.00 93.94 88 GLU A N 1
ATOM 709 C CA . GLU A 1 88 ? 13.664 -0.422 -30.813 1.00 93.94 88 GLU A CA 1
ATOM 710 C C . GLU A 1 88 ? 12.587 -0.417 -29.736 1.00 93.94 88 GLU A C 1
ATOM 712 O O . GLU A 1 88 ? 12.590 -1.259 -28.836 1.00 93.94 88 GLU A O 1
ATOM 717 N N . PHE A 1 89 ? 11.690 0.563 -29.808 1.00 92.88 89 PHE A N 1
ATOM 718 C CA . PHE A 1 89 ? 10.624 0.706 -28.831 1.00 92.88 89 PHE A CA 1
ATOM 719 C C . PHE A 1 89 ? 9.465 -0.235 -29.164 1.00 92.88 89 PHE A C 1
ATOM 721 O O . PHE A 1 89 ? 8.771 -0.046 -30.163 1.00 92.88 89 PHE A O 1
ATOM 728 N N . ASP A 1 90 ? 9.236 -1.212 -28.290 1.00 93.88 90 ASP A N 1
ATOM 729 C CA . ASP A 1 90 ? 8.098 -2.123 -28.368 1.00 93.88 90 ASP A CA 1
ATOM 730 C C . ASP A 1 90 ? 6.880 -1.512 -27.653 1.00 93.88 90 ASP A C 1
ATOM 732 O O . ASP A 1 90 ? 6.765 -1.513 -26.420 1.00 93.88 90 ASP A O 1
ATOM 736 N N . ILE A 1 91 ? 5.968 -0.949 -28.449 1.00 93.75 91 ILE A N 1
ATOM 737 C CA . ILE A 1 91 ? 4.754 -0.294 -27.951 1.00 93.75 91 ILE A CA 1
ATOM 738 C C . ILE A 1 91 ? 3.785 -1.275 -27.281 1.00 93.75 91 ILE A C 1
ATOM 740 O O . ILE A 1 91 ? 3.095 -0.894 -26.330 1.00 93.75 91 ILE A O 1
ATOM 744 N N . ASP A 1 92 ? 3.740 -2.523 -27.742 1.00 95.50 92 ASP A N 1
ATOM 745 C CA . ASP A 1 92 ? 2.806 -3.526 -27.242 1.00 95.50 92 ASP A CA 1
ATOM 746 C C . ASP A 1 92 ? 3.307 -4.095 -25.914 1.00 95.50 92 ASP A C 1
ATOM 748 O O . ASP A 1 92 ? 2.538 -4.169 -24.951 1.00 95.50 92 ASP A O 1
ATOM 752 N N . ALA A 1 93 ? 4.613 -4.359 -25.796 1.00 91.88 93 ALA A N 1
ATOM 753 C CA . ALA A 1 93 ? 5.240 -4.703 -24.522 1.00 91.88 93 ALA A CA 1
ATOM 754 C C . ALA A 1 93 ? 5.073 -3.582 -23.485 1.00 91.88 93 ALA A C 1
ATOM 756 O O . ALA A 1 93 ? 4.744 -3.845 -22.324 1.00 91.88 93 ALA A O 1
ATOM 757 N N . TYR A 1 94 ? 5.237 -2.317 -23.894 1.00 91.06 94 TYR A N 1
ATOM 758 C CA . TYR A 1 94 ? 5.027 -1.178 -23.000 1.00 91.06 94 TYR A CA 1
ATOM 759 C C . TYR A 1 94 ? 3.578 -1.100 -22.496 1.00 91.06 94 TYR A C 1
ATOM 761 O O . TYR A 1 94 ? 3.346 -0.948 -21.294 1.00 91.06 94 TYR A O 1
ATOM 769 N N . ARG A 1 95 ? 2.590 -1.248 -23.390 1.00 93.06 95 ARG A N 1
ATOM 770 C CA . ARG A 1 95 ? 1.164 -1.269 -23.017 1.00 93.06 95 ARG A CA 1
ATOM 771 C C . ARG A 1 95 ? 0.835 -2.423 -22.076 1.00 93.06 95 A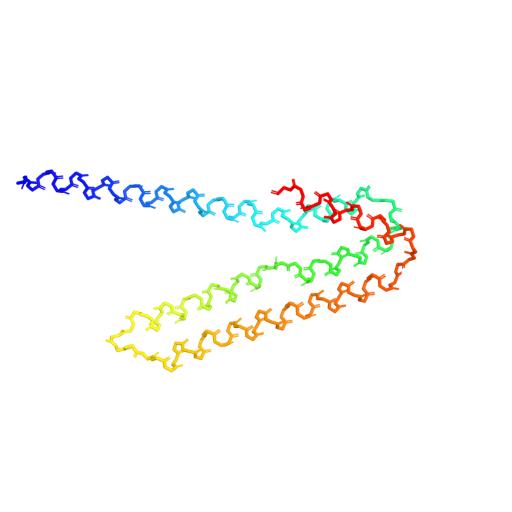RG A C 1
ATOM 773 O O . ARG A 1 95 ? 0.234 -2.179 -21.030 1.00 93.06 95 ARG A O 1
ATOM 780 N N . ALA A 1 96 ? 1.290 -3.635 -22.389 1.00 92.75 96 ALA A N 1
ATOM 781 C CA . ALA A 1 96 ? 1.082 -4.808 -21.545 1.00 92.75 96 ALA A CA 1
ATOM 782 C C . ALA A 1 96 ? 1.646 -4.596 -20.129 1.00 92.75 96 ALA A C 1
ATOM 784 O O . ALA A 1 96 ? 0.997 -4.929 -19.134 1.00 92.75 96 ALA A O 1
ATOM 785 N N . GLN A 1 97 ? 2.817 -3.960 -20.017 1.00 90.56 97 GLN A N 1
ATOM 786 C CA . GLN A 1 97 ? 3.440 -3.661 -18.729 1.00 90.56 97 GLN A CA 1
ATOM 787 C C . GLN A 1 97 ? 2.649 -2.629 -17.907 1.00 90.56 97 GLN A C 1
ATOM 789 O O . GLN A 1 97 ? 2.538 -2.755 -16.680 1.00 90.56 97 GLN A O 1
ATOM 794 N N . LEU A 1 98 ? 2.061 -1.620 -18.558 1.00 89.44 98 LEU A N 1
ATOM 795 C CA . LEU A 1 98 ? 1.172 -0.655 -17.902 1.00 89.44 98 LEU A CA 1
ATOM 796 C C . LEU A 1 98 ? -0.143 -1.303 -17.445 1.00 89.44 98 LEU A C 1
ATOM 798 O O . LEU A 1 98 ? -0.592 -1.056 -16.320 1.00 89.44 98 LEU A O 1
ATOM 802 N N . GLU A 1 99 ? -0.744 -2.151 -18.279 1.00 91.62 99 GLU A N 1
ATOM 803 C CA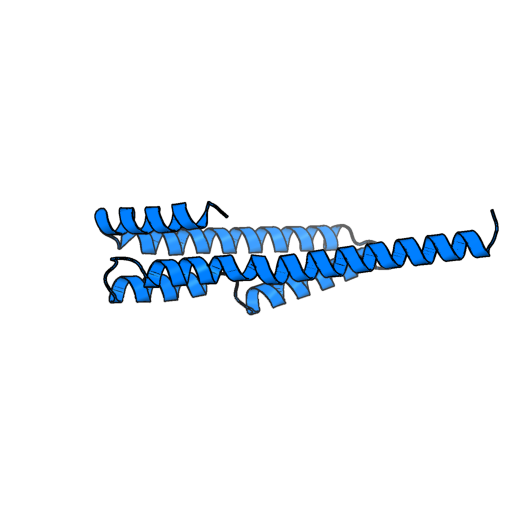 . GLU A 1 99 ? -1.986 -2.861 -17.960 1.00 91.62 99 GLU A CA 1
ATOM 804 C C . GLU A 1 99 ? -1.803 -3.838 -16.802 1.00 91.62 99 GLU A C 1
ATOM 806 O O . GLU A 1 99 ? -2.567 -3.784 -15.834 1.00 91.62 99 GLU A O 1
ATOM 811 N N . LYS A 1 100 ? -0.736 -4.648 -16.825 1.00 88.00 100 LYS A N 1
ATOM 812 C CA . LYS A 1 100 ? -0.357 -5.532 -15.712 1.00 88.00 100 LYS A CA 1
ATOM 813 C C . LYS A 1 100 ? -0.310 -4.755 -14.398 1.00 88.00 100 LYS A C 1
ATOM 815 O O . LYS A 1 100 ? -0.902 -5.166 -13.398 1.00 88.00 100 LYS A O 1
ATOM 820 N N . ARG A 1 101 ? 0.299 -3.562 -14.407 1.00 86.94 101 ARG A N 1
ATOM 821 C CA . ARG A 1 101 ? 0.373 -2.715 -13.210 1.00 86.94 101 ARG A CA 1
ATOM 822 C C . ARG A 1 101 ? -0.974 -2.204 -12.742 1.00 86.94 101 ARG A C 1
ATOM 824 O O . ARG A 1 101 ? -1.206 -2.082 -11.536 1.00 86.94 101 ARG A O 1
ATOM 831 N N . HIS A 1 102 ? -1.826 -1.825 -13.685 1.00 84.50 102 HIS A N 1
ATOM 832 C CA . HIS A 1 102 ? -3.164 -1.344 -13.393 1.00 84.50 102 HIS A CA 1
ATOM 833 C C . HIS A 1 102 ? -4.021 -2.451 -12.767 1.00 84.50 102 HIS A C 1
ATOM 835 O O . HIS A 1 102 ? -4.669 -2.214 -11.742 1.00 84.50 102 HIS A O 1
ATOM 841 N N . VAL A 1 103 ? -3.976 -3.661 -13.332 1.00 87.94 103 VAL A N 1
ATOM 842 C CA . VAL A 1 103 ? -4.673 -4.844 -12.812 1.00 87.94 103 VAL A CA 1
ATOM 843 C C . VAL A 1 103 ? -4.189 -5.170 -11.402 1.00 87.94 103 VAL A C 1
ATOM 845 O O . VAL A 1 103 ? -5.006 -5.220 -10.484 1.00 87.94 103 VAL A O 1
ATOM 848 N N . GLU A 1 104 ? -2.874 -5.268 -11.186 1.00 84.44 104 GLU A N 1
ATOM 849 C CA . GLU A 1 104 ? -2.301 -5.509 -9.856 1.00 84.44 104 GLU A CA 1
ATOM 850 C C . GLU A 1 104 ? -2.729 -4.445 -8.839 1.00 84.44 104 GLU A C 1
ATOM 852 O O . GLU A 1 104 ? -3.085 -4.758 -7.701 1.00 84.44 104 GLU A O 1
ATOM 857 N N . ARG A 1 105 ? -2.692 -3.159 -9.211 1.00 81.31 105 ARG A N 1
ATOM 858 C CA . ARG A 1 105 ? -3.135 -2.075 -8.320 1.00 81.31 105 ARG A CA 1
ATOM 859 C C . ARG A 1 105 ? -4.614 -2.193 -7.979 1.00 81.31 105 ARG A C 1
ATOM 861 O O . ARG A 1 105 ? -4.977 -1.970 -6.825 1.00 81.31 105 ARG A O 1
ATOM 868 N N . SER A 1 106 ? -5.442 -2.530 -8.960 1.00 84.75 106 SER A N 1
ATOM 869 C CA . SER A 1 106 ? -6.888 -2.664 -8.786 1.00 84.75 106 SER A CA 1
ATOM 870 C C . SER A 1 106 ? -7.225 -3.848 -7.883 1.00 84.75 106 SER A C 1
ATOM 872 O O . SER A 1 106 ? -7.962 -3.681 -6.916 1.00 84.75 106 SER A O 1
ATOM 874 N N . GLN A 1 107 ? -6.606 -5.008 -8.112 1.00 84.94 107 GLN A N 1
ATOM 875 C CA . GLN A 1 107 ? -6.755 -6.191 -7.260 1.00 84.94 107 GLN A CA 1
ATOM 876 C C . GLN A 1 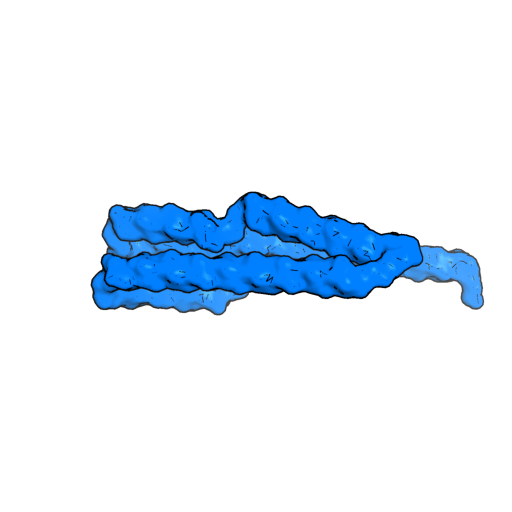107 ? -6.307 -5.915 -5.822 1.00 84.94 107 GLN A C 1
ATOM 878 O O . GLN A 1 107 ? -7.036 -6.213 -4.879 1.00 84.94 107 GLN A O 1
ATOM 883 N N . ASN A 1 108 ? -5.152 -5.266 -5.641 1.00 80.88 108 ASN A N 1
ATOM 884 C CA . ASN A 1 108 ? -4.672 -4.882 -4.314 1.00 80.88 108 ASN A CA 1
ATOM 885 C C . ASN A 1 108 ? -5.647 -3.944 -3.592 1.00 80.88 108 ASN A C 1
ATOM 887 O O . ASN A 1 108 ? -5.881 -4.104 -2.396 1.00 80.88 108 ASN A O 1
ATOM 891 N N . LYS A 1 109 ? -6.225 -2.970 -4.306 1.00 80.75 109 LYS A N 1
ATOM 892 C CA . LYS A 1 109 ? -7.216 -2.048 -3.741 1.00 80.75 109 LYS A CA 1
ATOM 893 C C . LYS A 1 109 ? -8.512 -2.772 -3.367 1.00 80.75 109 LYS A C 1
ATOM 895 O O . LYS A 1 109 ? -9.060 -2.501 -2.305 1.00 80.75 109 LYS A O 1
ATOM 900 N N . ASN A 1 110 ? -8.979 -3.694 -4.204 1.00 86.12 110 ASN A N 1
ATOM 901 C CA . ASN A 1 110 ? -10.184 -4.473 -3.926 1.00 86.12 110 ASN A CA 1
ATOM 902 C C . ASN A 1 110 ? -9.995 -5.362 -2.694 1.00 86.12 110 ASN A C 1
ATOM 904 O O . ASN A 1 110 ? -10.814 -5.301 -1.784 1.00 86.12 110 ASN A O 1
ATOM 908 N N . ASN A 1 111 ? -8.865 -6.068 -2.600 1.00 83.25 111 ASN A N 1
ATOM 909 C CA . ASN A 1 111 ? -8.522 -6.863 -1.421 1.00 83.25 111 ASN A CA 1
ATOM 910 C C . ASN A 1 111 ? -8.440 -5.994 -0.148 1.00 83.25 111 ASN A C 1
ATOM 912 O O . ASN A 1 111 ? -8.924 -6.369 0.916 1.00 83.25 111 ASN A O 1
ATOM 916 N N . GLN A 1 112 ? -7.889 -4.777 -0.258 1.00 81.56 112 GLN A N 1
ATOM 917 C CA . GLN A 1 112 ? -7.898 -3.809 0.844 1.00 81.56 112 GLN A CA 1
ATOM 918 C C . GLN A 1 112 ? -9.308 -3.431 1.296 1.00 81.56 112 GLN A C 1
ATOM 920 O O . GLN A 1 112 ? -9.567 -3.374 2.497 1.00 81.56 112 GLN A O 1
ATOM 925 N N . ILE A 1 113 ? -10.209 -3.164 0.351 1.00 85.12 113 ILE A N 1
ATOM 926 C CA . ILE A 1 113 ? -11.602 -2.826 0.652 1.00 85.12 113 ILE A CA 1
ATOM 927 C C . ILE A 1 113 ? -12.295 -4.006 1.329 1.00 85.12 113 ILE A C 1
ATOM 929 O O . ILE A 1 113 ? -12.962 -3.805 2.340 1.00 85.12 113 ILE A O 1
ATOM 933 N N . GLU A 1 114 ? -12.116 -5.218 0.813 1.00 88.19 114 GLU A N 1
ATOM 934 C CA . GLU A 1 114 ? -12.740 -6.434 1.334 1.00 88.19 114 GLU A CA 1
ATOM 935 C C . GLU A 1 114 ? -12.312 -6.722 2.776 1.00 88.19 114 GLU A C 1
ATOM 937 O O . GLU A 1 114 ? -13.160 -6.797 3.664 1.00 88.19 114 GLU A O 1
ATOM 942 N N . ILE A 1 115 ? -11.002 -6.739 3.042 1.00 83.25 115 ILE A N 1
ATOM 943 C CA . ILE A 1 115 ? -10.451 -6.955 4.388 1.00 83.25 115 ILE A CA 1
ATOM 944 C C . ILE A 1 115 ? -10.944 -5.884 5.368 1.00 83.25 115 ILE A C 1
ATOM 946 O O . ILE A 1 115 ? -11.327 -6.197 6.498 1.00 83.25 115 ILE A O 1
ATOM 950 N N . MET A 1 116 ? -10.962 -4.613 4.952 1.00 82.00 116 MET A N 1
ATOM 951 C CA . MET A 1 116 ? -11.465 -3.530 5.800 1.00 82.00 116 MET A CA 1
ATOM 952 C C . MET A 1 116 ? -12.970 -3.637 6.047 1.00 82.00 116 MET A C 1
ATOM 954 O O . MET A 1 116 ? -13.428 -3.331 7.147 1.00 82.00 116 MET A O 1
ATOM 958 N N . THR A 1 117 ? -13.735 -4.081 5.054 1.00 87.44 117 THR A N 1
ATOM 959 C CA . THR A 1 117 ? -15.189 -4.260 5.155 1.00 87.44 117 THR A CA 1
ATOM 960 C C . THR A 1 117 ? -15.521 -5.386 6.123 1.00 87.44 117 THR A C 1
ATOM 962 O O . THR A 1 117 ? -16.310 -5.187 7.046 1.00 87.44 117 THR A O 1
ATOM 965 N N . GLU A 1 118 ? -14.861 -6.533 5.973 1.00 86.31 118 GLU A N 1
ATOM 966 C CA . GLU A 1 118 ? -14.994 -7.676 6.874 1.00 86.31 118 GLU A CA 1
ATOM 967 C C . GLU A 1 118 ? -14.661 -7.272 8.317 1.00 86.31 118 GLU A C 1
ATOM 969 O O . GLU A 1 118 ? -15.408 -7.557 9.249 1.00 86.31 118 GLU A O 1
ATOM 974 N N . LEU A 1 119 ? -13.579 -6.525 8.508 1.00 81.75 119 LEU A N 1
ATOM 975 C CA . LEU A 1 119 ? -13.143 -6.062 9.819 1.00 81.75 119 LEU A CA 1
ATOM 976 C C . LEU A 1 119 ? -14.148 -5.091 10.453 1.00 81.75 119 LEU A C 1
ATOM 978 O O . LEU A 1 119 ? -14.510 -5.262 11.614 1.00 81.75 119 LEU A O 1
ATOM 982 N N . VAL A 1 120 ? -14.644 -4.104 9.702 1.00 86.25 120 VAL A N 1
ATOM 983 C CA . VAL A 1 120 ? -15.650 -3.148 10.196 1.00 86.25 120 VAL A CA 1
ATOM 984 C C . VAL A 1 120 ? -16.984 -3.842 10.495 1.00 86.25 120 VAL A C 1
ATOM 986 O O . VAL A 1 120 ? -17.683 -3.427 11.419 1.00 86.25 120 VAL A O 1
ATOM 989 N N . SER A 1 121 ? -17.331 -4.904 9.760 1.00 88.56 121 SER A N 1
ATOM 990 C CA . SER A 1 121 ? -18.565 -5.674 9.980 1.00 88.56 121 SER A CA 1
ATOM 991 C C . SER A 1 121 ? -18.601 -6.393 11.334 1.00 88.56 121 SER A C 1
ATOM 993 O O . SER A 1 121 ? -19.675 -6.616 11.884 1.00 88.56 121 SER A O 1
ATOM 995 N N . GLN A 1 122 ? -17.431 -6.698 11.902 1.00 87.12 122 GLN A N 1
ATOM 996 C CA . GLN A 1 122 ? -17.283 -7.397 13.182 1.00 87.12 122 GLN A CA 1
ATOM 997 C C . GLN A 1 122 ? -17.283 -6.459 14.400 1.00 87.12 122 GLN A C 1
ATOM 999 O O . GLN A 1 122 ? -17.089 -6.933 15.526 1.00 87.12 122 GLN A O 1
ATOM 1004 N N . LEU A 1 123 ? -17.431 -5.150 14.178 1.00 87.94 123 LEU A N 1
ATOM 1005 C CA . LEU A 1 123 ? -17.411 -4.122 15.213 1.00 87.94 123 LEU A CA 1
ATOM 1006 C C . LEU A 1 123 ? -18.827 -3.628 15.521 1.00 87.94 123 LEU A C 1
ATOM 1008 O O . LEU A 1 123 ? -19.630 -3.352 14.623 1.00 87.94 123 LEU A O 1
ATOM 1012 N N . ASN A 1 124 ? -19.116 -3.431 16.803 1.00 90.31 124 ASN A N 1
ATOM 1013 C CA . ASN A 1 124 ? -20.347 -2.781 17.234 1.00 90.31 124 ASN A CA 1
ATOM 1014 C C . ASN A 1 124 ? -20.332 -1.274 16.890 1.00 90.31 124 ASN A C 1
ATOM 1016 O O . ASN A 1 124 ? -19.385 -0.737 16.310 1.00 90.31 124 ASN A O 1
ATOM 1020 N N . GLN A 1 125 ? -21.429 -0.567 17.164 1.00 92.88 125 GLN A N 1
ATOM 1021 C CA . GLN A 1 125 ? -21.552 0.840 16.773 1.00 92.88 125 GLN A CA 1
ATOM 1022 C C . GLN A 1 125 ? -20.519 1.751 17.458 1.00 92.88 125 GLN A C 1
ATOM 1024 O O . GLN A 1 125 ? -19.990 2.652 16.806 1.00 92.88 125 GLN A O 1
ATOM 1029 N N . ASP A 1 126 ? -20.216 1.529 18.734 1.00 88.94 126 ASP A N 1
ATOM 1030 C CA . ASP A 1 126 ? -19.290 2.382 19.483 1.00 88.94 126 ASP A CA 1
ATOM 1031 C C . ASP A 1 126 ? -17.830 2.087 19.124 1.00 88.94 126 ASP A C 1
ATOM 1033 O O . ASP A 1 126 ? -17.046 3.012 18.912 1.00 88.94 126 ASP A O 1
ATOM 1037 N N . GLU A 1 127 ? -17.492 0.821 18.887 1.00 87.19 127 GLU A N 1
ATOM 1038 C CA . GLU A 1 127 ? -16.196 0.412 18.337 1.00 87.19 127 GLU A CA 1
ATOM 1039 C C . GLU A 1 127 ? -15.947 1.021 16.945 1.00 87.19 127 GLU A C 1
ATOM 1041 O O . GLU A 1 127 ? -14.851 1.510 16.654 1.00 87.19 127 GLU A O 1
ATOM 1046 N N . ARG A 1 128 ? -16.976 1.075 16.085 1.00 89.94 128 ARG A N 1
ATOM 1047 C CA . ARG A 1 128 ? -16.886 1.746 14.775 1.00 89.94 128 ARG A CA 1
ATOM 1048 C C . ARG A 1 128 ? -16.673 3.255 14.905 1.00 89.94 128 ARG A C 1
ATOM 1050 O O . ARG A 1 128 ? -15.937 3.825 14.097 1.00 89.94 128 ARG A O 1
ATOM 1057 N N . LYS A 1 129 ? -17.269 3.912 15.909 1.00 90.31 129 LYS A N 1
ATOM 1058 C CA . LYS A 1 129 ? -17.020 5.341 16.184 1.00 90.31 129 LYS A CA 1
ATOM 1059 C C . LYS A 1 129 ? -15.570 5.581 16.599 1.00 90.31 129 LYS A C 1
ATOM 1061 O O . LYS A 1 129 ? -14.969 6.547 16.129 1.00 90.31 129 LYS A O 1
ATOM 1066 N N . GLU A 1 130 ? -14.999 4.714 17.430 1.00 87.44 130 GLU A N 1
ATOM 1067 C CA . GLU A 1 130 ? -13.589 4.813 17.824 1.00 87.44 130 GLU A CA 1
ATOM 1068 C C . GLU A 1 130 ? -12.650 4.607 16.635 1.00 87.44 130 GLU A C 1
ATOM 1070 O O . GLU A 1 130 ? -11.759 5.426 16.392 1.00 87.44 130 GLU A O 1
ATOM 1075 N N . LEU A 1 131 ? -12.915 3.602 15.798 1.00 85.69 131 LEU A N 1
ATOM 1076 C CA . LEU A 1 131 ? -12.157 3.402 14.565 1.00 85.69 131 LEU A CA 1
ATOM 1077 C C . LEU A 1 131 ? -12.250 4.620 13.622 1.00 85.69 131 LEU A C 1
ATOM 1079 O O . LEU A 1 131 ? -11.249 5.044 13.038 1.00 85.69 131 LEU A O 1
ATOM 1083 N N . ALA A 1 132 ? -13.425 5.245 13.512 1.00 87.62 132 ALA A N 1
ATOM 1084 C CA . ALA A 1 132 ? -13.605 6.460 12.720 1.00 87.62 132 ALA A CA 1
ATOM 1085 C C . ALA A 1 132 ? -12.784 7.649 13.257 1.00 87.62 132 ALA A C 1
ATOM 1087 O O . ALA A 1 132 ? -12.235 8.423 12.464 1.00 87.62 132 ALA A O 1
ATOM 1088 N N . LYS A 1 133 ? -12.645 7.793 14.584 1.00 87.81 133 LYS A N 1
ATOM 1089 C CA . LYS A 1 133 ? -11.770 8.812 15.197 1.00 87.81 133 LYS A CA 1
ATOM 1090 C C . LYS A 1 133 ? -10.305 8.580 14.827 1.00 87.81 133 LYS A C 1
ATOM 1092 O O . LYS A 1 133 ? -9.626 9.536 14.446 1.00 87.81 133 LYS A O 1
ATOM 1097 N N . ILE A 1 134 ? -9.844 7.328 14.871 1.00 83.62 134 ILE A N 1
ATOM 1098 C CA . ILE A 1 134 ? -8.478 6.941 14.483 1.00 83.62 134 ILE A CA 1
ATOM 1099 C C . ILE A 1 134 ? -8.202 7.334 13.027 1.00 83.62 134 ILE A C 1
ATOM 1101 O O . ILE A 1 134 ? -7.230 8.041 12.750 1.00 83.62 134 ILE A O 1
ATOM 1105 N N . PHE A 1 135 ? -9.090 6.977 12.093 1.00 81.31 135 PHE A N 1
ATOM 1106 C CA . PHE A 1 135 ? -8.916 7.339 10.681 1.00 81.31 135 PHE A CA 1
ATOM 1107 C C . PHE A 1 135 ? -8.969 8.844 10.429 1.00 81.31 135 PHE A C 1
ATOM 1109 O O . PHE A 1 135 ? -8.217 9.360 9.601 1.00 81.31 135 PHE A O 1
ATOM 1116 N N . ARG A 1 136 ? -9.816 9.576 11.159 1.00 81.94 136 ARG A N 1
ATOM 1117 C CA . ARG A 1 136 ? -9.876 11.037 11.054 1.00 81.94 136 ARG A CA 1
ATOM 1118 C C . ARG A 1 136 ? -8.585 11.701 11.533 1.00 81.94 136 ARG A C 1
ATOM 1120 O O . ARG A 1 136 ? -8.177 12.698 10.940 1.00 81.94 136 ARG A O 1
ATOM 1127 N N . LYS A 1 137 ? -7.947 11.155 12.573 1.00 76.38 137 LYS A N 1
ATOM 1128 C CA . LYS A 1 137 ? -6.664 11.644 13.095 1.00 76.38 137 LYS A CA 1
ATOM 1129 C 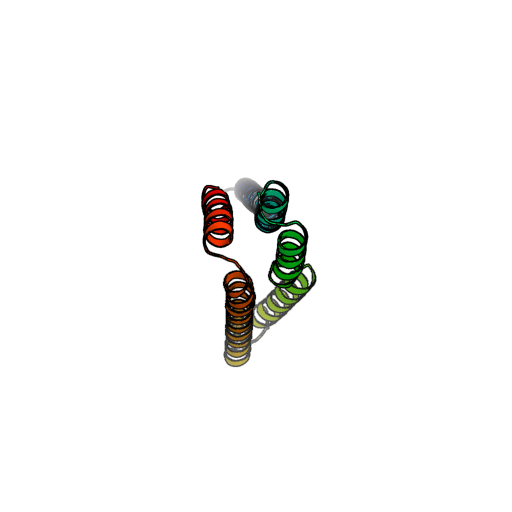C . LYS A 1 137 ? -5.521 11.375 12.111 1.00 76.38 137 LYS A C 1
ATOM 1131 O O . LYS A 1 137 ? -4.750 12.285 11.840 1.00 76.38 137 LYS A O 1
ATOM 1136 N N . ASN A 1 138 ? -5.506 10.198 11.485 1.00 69.62 138 ASN A N 1
ATOM 1137 C CA . ASN A 1 138 ? -4.509 9.839 10.471 1.00 69.62 138 ASN A CA 1
ATOM 1138 C C . ASN A 1 138 ? -4.635 10.634 9.149 1.00 69.62 138 ASN A C 1
ATOM 1140 O O . ASN A 1 138 ? -3.684 10.735 8.387 1.00 69.62 138 ASN A O 1
ATOM 1144 N N . ARG A 1 139 ? -5.805 11.218 8.844 1.00 58.97 139 ARG A N 1
ATOM 1145 C CA . ARG A 1 139 ? -6.019 12.024 7.621 1.00 58.97 139 ARG A CA 1
ATOM 1146 C C . ARG A 1 139 ? -5.498 13.471 7.730 1.00 58.97 139 ARG A C 1
ATOM 1148 O O . ARG A 1 139 ? -5.537 14.191 6.737 1.00 58.97 139 ARG A O 1
ATOM 1155 N N . ARG A 1 140 ? -5.081 13.927 8.918 1.00 41.69 140 ARG A N 1
ATOM 1156 C CA . ARG A 1 140 ? -4.722 15.333 9.203 1.00 41.69 140 ARG A CA 1
ATOM 1157 C C . ARG A 1 140 ? -3.214 15.653 9.131 1.00 41.69 140 ARG A C 1
ATOM 1159 O O . ARG A 1 140 ? -2.827 16.714 9.612 1.00 41.69 140 ARG A O 1
ATOM 1166 N N . LEU A 1 141 ? -2.396 14.804 8.503 1.00 35.78 141 LEU A N 1
ATOM 1167 C CA . LEU A 1 141 ? -0.959 15.017 8.242 1.00 35.78 141 LEU A CA 1
ATOM 1168 C C . LEU A 1 141 ? -0.583 14.572 6.817 1.00 35.78 141 LEU A C 1
ATOM 1170 O O . LEU A 1 141 ? 0.386 15.129 6.264 1.00 35.78 141 LEU A O 1
#